Protein AF-A0A6L4ABU9-F1 (afdb_monomer_lite)

Structure (mmCIF, N/CA/C/O backbone):
data_AF-A0A6L4ABU9-F1
#
_entry.id   AF-A0A6L4ABU9-F1
#
loop_
_atom_site.group_PDB
_atom_site.id
_atom_site.type_symbol
_atom_site.label_atom_id
_atom_site.label_alt_id
_atom_site.label_comp_id
_atom_site.label_asym_id
_atom_site.label_entity_id
_atom_site.label_seq_id
_atom_site.pdbx_PDB_ins_code
_atom_site.Cartn_x
_atom_site.Cartn_y
_atom_site.Cartn_z
_atom_site.occupancy
_atom_site.B_iso_or_equiv
_atom_site.auth_seq_id
_atom_site.auth_comp_id
_atom_site.auth_asym_id
_atom_site.auth_atom_id
_atom_site.pdbx_PDB_model_num
ATOM 1 N N . MET A 1 1 ? -26.146 -20.139 -0.417 1.00 46.69 1 MET A N 1
ATOM 2 C CA . MET A 1 1 ? -26.138 -19.710 0.998 1.00 46.69 1 MET A CA 1
ATOM 3 C C . MET A 1 1 ? -25.869 -18.218 1.023 1.00 46.69 1 MET A C 1
ATOM 5 O O . MET A 1 1 ? -24.865 -17.807 0.459 1.00 46.69 1 MET A O 1
ATOM 9 N N . ALA A 1 2 ? -26.780 -17.418 1.576 1.00 58.00 2 ALA A N 1
ATOM 10 C CA . ALA A 1 2 ? -26.594 -15.977 1.722 1.00 58.00 2 ALA A CA 1
ATOM 11 C C . ALA A 1 2 ? -26.065 -15.695 3.133 1.00 58.00 2 ALA A C 1
ATOM 13 O O . ALA A 1 2 ? -26.691 -16.099 4.112 1.00 58.00 2 ALA A O 1
ATOM 14 N N . PHE A 1 3 ? -24.907 -15.046 3.235 1.00 55.19 3 PHE A N 1
ATOM 15 C CA . PHE A 1 3 ? -24.389 -14.564 4.512 1.00 55.19 3 PHE A CA 1
ATOM 16 C C . PHE A 1 3 ? -25.043 -13.218 4.813 1.00 55.19 3 PHE A C 1
ATOM 18 O O . PHE A 1 3 ? -24.890 -12.271 4.045 1.00 55.19 3 PHE A O 1
ATOM 25 N N . ASN A 1 4 ? -25.789 -13.138 5.914 1.00 69.81 4 ASN A N 1
ATOM 26 C CA . ASN A 1 4 ? -26.347 -11.876 6.381 1.00 69.81 4 ASN A CA 1
ATOM 27 C C . ASN A 1 4 ? -25.246 -11.134 7.154 1.00 69.81 4 ASN A C 1
ATOM 29 O O . ASN A 1 4 ? -25.026 -11.397 8.336 1.00 69.81 4 ASN A O 1
ATOM 33 N N . ILE A 1 5 ? -24.482 -10.289 6.460 1.00 65.00 5 ILE A N 1
ATOM 34 C CA . ILE A 1 5 ? -23.400 -9.510 7.071 1.00 65.00 5 ILE A CA 1
ATOM 35 C C . ILE A 1 5 ? -24.029 -8.316 7.798 1.00 65.00 5 ILE A C 1
ATOM 37 O O . ILE A 1 5 ? -24.481 -7.367 7.164 1.00 65.00 5 ILE A O 1
ATOM 41 N N . GLN A 1 6 ? -24.059 -8.365 9.131 1.00 71.38 6 GLN A N 1
ATOM 42 C CA . GLN A 1 6 ? -24.429 -7.227 9.972 1.00 71.38 6 GLN A CA 1
ATOM 43 C C . GLN A 1 6 ? -23.163 -6.450 10.333 1.00 71.38 6 GLN A C 1
ATOM 45 O O . GLN A 1 6 ? -22.445 -6.817 11.259 1.00 71.38 6 GLN A O 1
ATOM 50 N N . ALA A 1 7 ? -22.869 -5.398 9.572 1.00 70.12 7 ALA A N 1
ATOM 51 C CA . ALA A 1 7 ? -21.752 -4.501 9.841 1.00 70.12 7 ALA A CA 1
ATOM 52 C C . ALA A 1 7 ? -22.232 -3.048 9.844 1.00 70.12 7 ALA A C 1
ATOM 54 O O . ALA A 1 7 ? -23.026 -2.647 8.991 1.00 70.12 7 ALA A O 1
ATOM 55 N N . TYR A 1 8 ? -21.729 -2.260 10.791 1.00 73.25 8 TYR A N 1
ATOM 56 C CA . TYR A 1 8 ? -21.891 -0.812 10.773 1.00 73.25 8 TYR A CA 1
ATOM 57 C C . TYR A 1 8 ? -20.881 -0.226 9.788 1.00 73.25 8 TYR A C 1
ATOM 59 O O . TYR A 1 8 ? -19.675 -0.406 9.947 1.00 73.25 8 TYR A O 1
ATOM 67 N N . ILE A 1 9 ? -21.377 0.450 8.754 1.00 82.50 9 ILE A N 1
ATOM 68 C CA . ILE A 1 9 ? -20.531 1.209 7.835 1.00 82.50 9 ILE A CA 1
ATOM 69 C C . ILE A 1 9 ? -20.328 2.588 8.452 1.00 82.50 9 ILE A C 1
ATOM 71 O O . ILE A 1 9 ? -21.294 3.327 8.641 1.00 82.50 9 ILE A O 1
ATOM 75 N N . ILE A 1 10 ? -19.078 2.919 8.756 1.00 87.50 10 ILE A N 1
ATOM 76 C CA . ILE A 1 10 ? -18.688 4.231 9.269 1.00 87.50 10 ILE A CA 1
ATOM 77 C C . ILE A 1 10 ? -18.031 5.058 8.164 1.00 87.50 10 ILE A C 1
ATOM 79 O O . ILE A 1 10 ? -17.335 4.526 7.297 1.00 87.50 10 ILE A O 1
ATOM 83 N N . ASP A 1 11 ? -18.243 6.370 8.204 1.00 90.44 11 ASP A N 1
ATOM 84 C CA . ASP A 1 11 ? -17.482 7.311 7.391 1.00 90.44 11 ASP A CA 1
ATOM 85 C C . ASP A 1 11 ? -16.265 7.783 8.186 1.00 90.44 11 ASP A C 1
ATOM 87 O O . ASP A 1 11 ? -16.386 8.603 9.095 1.00 90.44 11 ASP A O 1
ATOM 91 N N . ILE A 1 12 ? -15.085 7.289 7.812 1.00 92.19 12 ILE A N 1
ATOM 92 C CA . ILE A 1 12 ? -13.818 7.581 8.498 1.00 92.19 12 ILE A CA 1
ATOM 93 C C . ILE A 1 12 ? -13.449 9.073 8.516 1.00 92.19 12 ILE A C 1
ATOM 95 O O . ILE A 1 12 ? -12.591 9.479 9.289 1.00 92.19 12 ILE A O 1
ATOM 99 N N . ARG A 1 13 ? -14.086 9.905 7.681 1.00 92.06 13 ARG A N 1
ATOM 100 C CA . ARG A 1 13 ? -13.864 11.363 7.656 1.00 92.06 13 ARG A CA 1
ATOM 101 C C . ARG A 1 13 ? -14.524 12.085 8.828 1.00 92.06 13 ARG A C 1
ATOM 103 O O . ARG A 1 13 ? -14.170 13.218 9.133 1.00 92.06 13 ARG A O 1
ATOM 110 N N . HIS A 1 14 ? -15.510 11.440 9.441 1.00 92.12 14 HIS A N 1
ATOM 111 C CA . HIS A 1 14 ? -16.315 11.991 10.526 1.00 92.12 14 HIS A CA 1
ATOM 112 C C . HIS A 1 14 ? -16.226 11.144 11.800 1.00 92.12 14 HIS A C 1
ATOM 114 O O . HIS A 1 14 ? -16.822 11.501 12.814 1.00 92.12 14 HIS A O 1
ATOM 120 N N . ASP A 1 15 ? -15.504 10.028 11.744 1.00 92.38 15 ASP A N 1
ATOM 121 C CA . ASP A 1 15 ? -15.271 9.153 12.880 1.00 92.38 15 ASP A CA 1
ATOM 122 C C . ASP A 1 15 ? -14.038 9.592 13.683 1.00 92.38 15 ASP A C 1
ATOM 124 O O . ASP A 1 15 ? -13.084 10.158 13.141 1.00 92.38 15 ASP A O 1
ATOM 128 N N . VAL A 1 16 ? -14.061 9.321 14.988 1.00 91.38 16 VAL A N 1
ATOM 129 C CA . VAL A 1 16 ? -12.939 9.570 15.892 1.00 91.38 16 VAL A CA 1
ATOM 130 C C . VAL A 1 16 ? -12.609 8.265 16.620 1.00 91.38 16 VAL A C 1
ATOM 132 O O . VAL A 1 16 ? -13.391 7.849 17.478 1.00 91.38 16 VAL A O 1
ATOM 135 N N . PRO A 1 17 ? -11.448 7.646 16.335 1.00 91.88 17 PRO A N 1
ATOM 136 C CA . PRO A 1 17 ? -11.043 6.396 16.966 1.00 91.88 17 PRO A CA 1
ATOM 137 C C . PRO 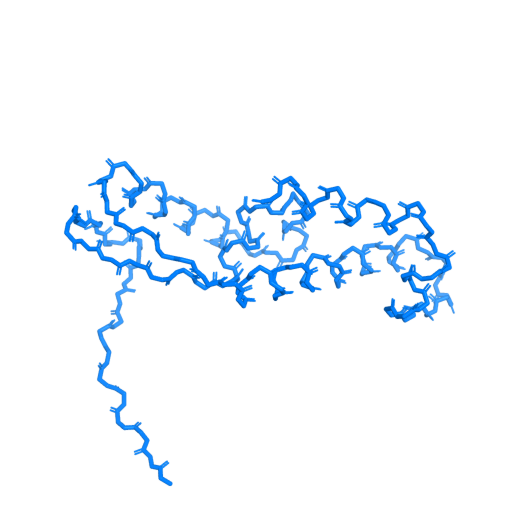A 1 17 ? -10.948 6.513 18.488 1.00 91.88 17 PRO A C 1
ATOM 139 O O . PRO A 1 17 ? -10.345 7.449 19.020 1.00 91.88 17 PRO A O 1
ATOM 142 N N . ASN A 1 18 ? -11.482 5.522 19.193 1.00 91.25 18 ASN A N 1
ATOM 143 C CA . ASN A 1 18 ? -11.360 5.382 20.637 1.00 91.25 18 ASN A CA 1
ATOM 144 C C . ASN A 1 18 ? -10.143 4.517 21.006 1.00 91.25 18 ASN A C 1
ATOM 146 O O . ASN A 1 18 ? -9.803 3.571 20.304 1.00 91.25 18 ASN A O 1
ATOM 150 N N . ILE A 1 19 ? -9.517 4.775 22.159 1.00 94.38 19 ILE A N 1
ATOM 151 C CA . ILE A 1 19 ? -8.380 3.988 22.672 1.00 94.38 19 ILE A CA 1
ATOM 152 C C . ILE A 1 19 ? -8.684 2.487 22.842 1.00 94.38 19 ILE A C 1
ATOM 154 O O . ILE A 1 19 ? -7.780 1.655 22.792 1.00 94.38 19 ILE A O 1
ATOM 158 N N . HIS A 1 20 ? -9.951 2.125 23.044 1.00 92.94 20 HIS A N 1
ATOM 159 C CA . HIS A 1 20 ? -10.384 0.736 23.194 1.00 92.94 20 HIS A CA 1
ATOM 160 C C . HIS A 1 20 ? -10.711 0.045 21.865 1.00 92.94 20 HIS A C 1
ATOM 162 O O . HIS A 1 20 ? -10.933 -1.171 21.857 1.00 92.94 20 HIS A O 1
ATOM 168 N N . ASP A 1 21 ? -10.708 0.783 20.754 1.00 90.31 21 ASP A N 1
ATOM 169 C CA . ASP A 1 21 ? -10.995 0.225 19.442 1.00 90.31 21 ASP A CA 1
ATOM 170 C C . ASP A 1 21 ? -9.852 -0.660 18.939 1.00 90.31 21 ASP A C 1
ATOM 172 O O . ASP A 1 21 ? -8.666 -0.504 19.266 1.00 90.31 21 ASP A O 1
ATOM 176 N N . GLN A 1 22 ? -10.231 -1.622 18.104 1.00 90.38 22 GLN A N 1
ATOM 177 C CA . GLN A 1 22 ? -9.316 -2.546 17.457 1.00 90.38 22 GLN A CA 1
ATOM 178 C C . GLN A 1 22 ? -9.609 -2.568 15.966 1.00 90.38 22 GLN A C 1
ATOM 180 O O . GLN A 1 22 ? -10.712 -2.917 15.550 1.00 90.38 22 GLN A O 1
ATOM 185 N N . PHE A 1 23 ? -8.601 -2.248 15.163 1.00 90.00 23 PHE A N 1
ATOM 186 C CA . PHE A 1 23 ? -8.742 -2.176 13.717 1.00 90.00 23 PHE A CA 1
ATOM 187 C C . PHE A 1 23 ? -7.888 -3.244 13.051 1.00 90.00 23 PHE A C 1
ATOM 189 O O . PHE A 1 23 ? -6.720 -3.434 13.393 1.00 90.00 23 PHE A O 1
ATOM 196 N N . LEU A 1 24 ? -8.463 -3.907 12.055 1.00 88.38 24 LEU A N 1
ATOM 197 C CA . LEU A 1 24 ? -7.710 -4.641 11.052 1.00 88.38 24 LEU A CA 1
ATOM 198 C C . LEU A 1 24 ? -7.735 -3.812 9.773 1.00 88.38 24 LEU A C 1
ATOM 200 O O . LEU A 1 24 ? -8.801 -3.510 9.243 1.00 88.38 24 LEU A O 1
ATOM 204 N N . VAL A 1 25 ? -6.557 -3.421 9.307 1.00 88.38 25 VAL A N 1
ATOM 205 C CA . VAL A 1 25 ? -6.419 -2.527 8.159 1.00 88.38 25 VAL A CA 1
ATOM 206 C C . VAL A 1 25 ? -6.214 -3.356 6.898 1.00 88.38 25 VAL A C 1
ATOM 208 O O . VAL A 1 25 ? -5.351 -4.236 6.862 1.00 88.38 25 VAL A O 1
ATOM 211 N N . ASP A 1 26 ? -7.007 -3.057 5.873 1.00 88.94 26 ASP A N 1
ATOM 212 C CA . ASP A 1 26 ? -6.913 -3.678 4.554 1.00 88.94 26 ASP A CA 1
ATOM 213 C C . ASP A 1 26 ? -5.530 -3.437 3.923 1.00 88.94 26 ASP A C 1
ATOM 215 O O . ASP A 1 26 ? -4.941 -2.358 4.047 1.00 88.94 26 ASP A O 1
ATOM 219 N N . THR A 1 27 ? -5.014 -4.432 3.202 1.00 89.62 27 THR A N 1
ATOM 220 C CA . THR A 1 27 ? -3.739 -4.351 2.481 1.00 89.62 27 THR A CA 1
ATOM 221 C C . THR A 1 27 ? -3.687 -3.170 1.509 1.00 89.62 27 THR A C 1
ATOM 223 O O . THR A 1 27 ? -2.620 -2.596 1.278 1.00 89.62 27 THR A O 1
ATOM 226 N N . ASN A 1 28 ? -4.829 -2.753 0.959 1.00 90.44 28 ASN A N 1
ATOM 227 C CA . ASN A 1 28 ? -4.918 -1.587 0.094 1.00 90.44 28 ASN A CA 1
ATOM 228 C C . ASN A 1 28 ? -4.462 -0.304 0.768 1.00 90.44 28 ASN A C 1
ATOM 230 O O . ASN A 1 28 ? -3.729 0.478 0.163 1.00 90.44 28 ASN A O 1
ATOM 234 N N . VAL A 1 29 ? -4.837 -0.140 2.028 1.00 90.88 29 VAL A N 1
ATOM 235 C CA . VAL A 1 29 ? -4.478 1.025 2.824 1.00 90.88 29 VAL A CA 1
ATOM 236 C C . VAL A 1 29 ? -2.988 1.007 3.156 1.00 90.88 29 VAL A C 1
ATOM 238 O O . VAL A 1 29 ? -2.318 2.027 3.005 1.00 90.88 29 VAL A O 1
ATOM 241 N N . TRP A 1 30 ? -2.439 -0.159 3.517 1.00 89.94 30 TRP A N 1
ATOM 242 C CA . TRP A 1 30 ? -0.997 -0.303 3.740 1.00 89.94 30 TRP A CA 1
ATOM 243 C C . TRP A 1 30 ? -0.179 0.021 2.499 1.00 89.94 30 TRP A C 1
ATOM 245 O O . TRP A 1 30 ? 0.825 0.718 2.589 1.00 89.94 30 TRP A O 1
ATOM 255 N N . TYR A 1 31 ? -0.642 -0.416 1.332 1.00 91.12 31 TYR A N 1
ATOM 256 C CA . TYR A 1 31 ? -0.015 -0.079 0.062 1.00 91.12 31 TYR A CA 1
ATOM 257 C C . TYR A 1 31 ? -0.003 1.431 -0.194 1.00 91.12 31 TYR A C 1
ATOM 259 O O . TYR A 1 31 ? 1.028 1.968 -0.576 1.00 91.12 31 TYR A O 1
ATOM 267 N N . TRP A 1 32 ? -1.105 2.142 0.053 1.00 91.81 32 TRP A N 1
ATOM 268 C CA . TRP A 1 32 ? -1.152 3.592 -0.167 1.00 91.81 32 TRP A CA 1
ATOM 269 C C . TRP A 1 32 ? -0.221 4.388 0.749 1.00 91.81 32 TRP A C 1
ATOM 271 O O . TRP A 1 32 ? 0.247 5.454 0.354 1.00 91.81 32 TRP A O 1
ATOM 281 N N . LEU A 1 33 ? 0.037 3.883 1.955 1.00 87.62 33 LEU A N 1
ATOM 282 C CA . LEU A 1 33 ? 0.818 4.584 2.974 1.00 87.62 33 LEU A CA 1
ATOM 283 C C . LEU A 1 33 ? 2.293 4.201 2.990 1.00 87.62 33 LEU A C 1
ATOM 285 O O . LEU A 1 33 ? 3.132 5.045 3.290 1.00 87.62 33 LEU A O 1
ATOM 289 N N . GLY A 1 34 ? 2.590 2.932 2.723 1.00 85.50 34 GLY A N 1
ATOM 290 C CA . GLY A 1 34 ? 3.928 2.369 2.854 1.00 85.50 34 GLY A CA 1
ATOM 291 C C . GLY A 1 34 ? 4.756 2.419 1.574 1.00 85.50 34 GLY A C 1
ATOM 292 O O . GLY A 1 34 ? 5.974 2.514 1.644 1.00 85.50 34 GLY A O 1
ATOM 293 N N . TYR A 1 35 ? 4.114 2.401 0.404 1.00 90.62 35 TYR A N 1
ATOM 294 C CA . TYR A 1 35 ? 4.820 2.333 -0.873 1.00 90.62 35 TYR A CA 1
ATOM 295 C C . TYR A 1 35 ? 4.935 3.706 -1.541 1.00 90.62 35 TYR A C 1
ATOM 297 O O . TYR A 1 35 ? 3.933 4.359 -1.847 1.00 90.62 35 TYR A O 1
ATOM 305 N N . ALA A 1 36 ? 6.168 4.131 -1.830 1.00 87.69 36 ALA A N 1
ATOM 306 C CA . ALA A 1 36 ? 6.458 5.474 -2.335 1.00 87.69 36 ALA A CA 1
ATOM 307 C C . ALA A 1 36 ? 5.749 5.786 -3.666 1.00 87.69 36 ALA A C 1
ATOM 309 O O . ALA A 1 36 ? 5.208 6.882 -3.855 1.00 87.69 36 ALA A O 1
ATOM 310 N N . ASN A 1 37 ? 5.682 4.804 -4.569 1.00 88.94 37 ASN A N 1
ATOM 311 C CA . ASN A 1 37 ? 5.071 4.974 -5.888 1.00 88.94 37 ASN A CA 1
ATOM 312 C C . ASN A 1 37 ? 3.563 4.669 -5.904 1.00 88.94 37 ASN A C 1
ATOM 314 O O . ASN A 1 37 ? 2.940 4.711 -6.967 1.00 88.94 37 ASN A O 1
ATOM 318 N N . ALA A 1 38 ? 2.921 4.445 -4.749 1.00 88.56 38 ALA A N 1
ATOM 319 C CA . ALA A 1 38 ? 1.476 4.211 -4.691 1.00 88.56 38 ALA A CA 1
ATOM 320 C C . ALA A 1 38 ? 0.670 5.360 -5.322 1.00 88.56 38 ALA A C 1
ATOM 322 O O . ALA A 1 38 ? -0.395 5.136 -5.897 1.00 88.56 38 ALA A O 1
ATOM 323 N N . ARG A 1 39 ? 1.214 6.586 -5.295 1.00 86.81 39 ARG A N 1
ATOM 324 C CA . ARG A 1 39 ? 0.634 7.792 -5.911 1.00 86.81 39 ARG A CA 1
ATOM 325 C C . ARG A 1 39 ? 0.394 7.678 -7.417 1.00 86.81 39 ARG A C 1
ATOM 327 O O . ARG A 1 39 ? -0.430 8.413 -7.945 1.00 86.81 39 ARG A O 1
ATOM 334 N N . VAL A 1 40 ? 1.091 6.771 -8.105 1.00 84.12 40 VAL A N 1
ATOM 335 C CA . VAL A 1 40 ? 0.919 6.538 -9.549 1.00 84.12 40 VAL A CA 1
ATOM 336 C C . VAL A 1 40 ? -0.479 5.996 -9.868 1.00 84.12 40 VAL A C 1
ATOM 338 O O . VAL A 1 40 ? -1.002 6.238 -10.954 1.00 84.12 40 VAL A O 1
ATOM 341 N N . THR A 1 41 ? -1.084 5.264 -8.929 1.00 82.38 41 THR A N 1
ATOM 342 C CA . THR A 1 41 ? -2.375 4.578 -9.114 1.00 82.38 41 THR A CA 1
ATOM 343 C C . THR A 1 41 ? -3.434 5.000 -8.096 1.00 82.38 41 THR A C 1
ATOM 345 O O . THR A 1 41 ? -4.629 4.831 -8.346 1.00 82.38 41 THR A O 1
ATOM 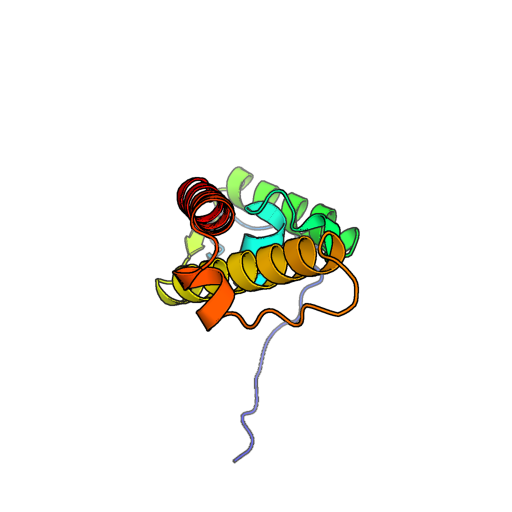348 N N . ALA A 1 42 ? -3.024 5.560 -6.957 1.00 88.75 42 ALA A N 1
ATOM 349 C CA . ALA A 1 42 ? -3.924 5.969 -5.892 1.00 88.75 42 ALA A CA 1
ATOM 350 C C . ALA A 1 42 ? -4.700 7.250 -6.230 1.00 88.75 42 ALA A C 1
ATOM 352 O O . ALA A 1 42 ? -4.195 8.188 -6.847 1.00 88.75 42 ALA A O 1
ATOM 353 N N . ARG A 1 43 ? -5.944 7.312 -5.758 1.00 92.25 43 ARG A N 1
ATOM 354 C CA . ARG A 1 43 ? -6.775 8.520 -5.779 1.00 92.25 43 ARG A CA 1
ATOM 355 C C . ARG A 1 43 ? -6.410 9.429 -4.598 1.00 92.25 43 ARG A C 1
ATOM 357 O O . ARG A 1 43 ? -6.021 8.912 -3.554 1.00 92.25 43 ARG A O 1
ATOM 364 N N . PRO A 1 44 ? -6.623 10.755 -4.686 1.00 92.19 44 PRO A N 1
ATOM 365 C CA . PRO A 1 44 ? -6.264 11.681 -3.608 1.00 92.19 44 PRO A CA 1
ATOM 366 C C . PRO A 1 44 ? -6.788 11.275 -2.222 1.00 92.19 44 PRO A C 1
ATOM 368 O O . PRO A 1 44 ? -6.000 11.167 -1.289 1.00 92.19 44 PRO A O 1
ATOM 371 N N . TYR A 1 45 ? -8.075 10.923 -2.106 1.00 92.56 45 TYR A N 1
ATOM 372 C CA . TYR A 1 45 ? -8.679 10.532 -0.822 1.00 92.56 45 TYR A CA 1
ATOM 373 C C . TYR A 1 45 ? -8.046 9.274 -0.197 1.00 92.56 45 TYR A C 1
ATOM 375 O O . TYR A 1 45 ? -8.086 9.087 1.015 1.00 92.56 45 TYR A O 1
ATOM 383 N N . GLN A 1 46 ? -7.465 8.392 -1.017 1.00 92.88 46 GLN A N 1
ATOM 384 C CA . GLN A 1 46 ? -6.801 7.173 -0.548 1.00 92.88 46 GLN A CA 1
ATOM 385 C C . GLN A 1 46 ? -5.492 7.495 0.173 1.00 92.88 46 GLN A C 1
ATOM 387 O O . GLN A 1 46 ? -5.100 6.785 1.094 1.00 92.88 46 GLN A O 1
ATOM 392 N N . LEU A 1 47 ? -4.843 8.585 -0.237 1.00 90.62 47 LEU A N 1
ATOM 393 C CA . LEU A 1 47 ? -3.597 9.066 0.341 1.00 90.62 47 LEU A CA 1
ATOM 394 C C . LEU A 1 47 ? -3.827 10.027 1.508 1.00 90.62 47 LEU A C 1
ATOM 396 O O . LEU A 1 47 ? -2.939 10.130 2.341 1.00 90.62 47 LEU A O 1
ATOM 400 N N . THR A 1 48 ? -4.961 10.740 1.551 1.00 92.88 48 THR A N 1
ATOM 401 C CA . THR A 1 48 ? -5.246 11.761 2.577 1.00 92.88 48 THR A CA 1
ATOM 402 C C . THR A 1 48 ? -6.160 11.264 3.691 1.00 92.88 48 THR A C 1
ATOM 404 O O . THR A 1 48 ? -5.821 11.397 4.864 1.00 92.88 48 THR A O 1
ATOM 407 N N . GLU A 1 49 ? -7.314 10.681 3.368 1.00 94.00 49 GLU A N 1
ATOM 408 C CA . GLU A 1 49 ? -8.320 10.339 4.383 1.00 94.00 49 GLU A CA 1
ATOM 409 C C . GLU A 1 49 ? -7.859 9.142 5.217 1.00 94.00 49 GLU A C 1
ATOM 411 O O . GLU A 1 49 ? -7.833 9.196 6.444 1.00 94.00 49 GLU A O 1
ATOM 416 N N . TYR A 1 50 ? -7.390 8.083 4.551 1.00 93.38 50 TYR A N 1
ATOM 417 C CA . TYR A 1 50 ? -6.881 6.894 5.233 1.00 93.38 50 TYR A CA 1
ATOM 418 C C . TYR A 1 50 ? -5.596 7.169 6.017 1.00 93.38 50 TYR A C 1
ATOM 420 O O . TYR A 1 50 ? -5.426 6.621 7.107 1.00 93.38 50 TYR A O 1
ATOM 428 N N . SER A 1 51 ? -4.704 8.032 5.509 1.00 91.75 51 SER A N 1
ATOM 429 C CA . SER A 1 51 ? -3.510 8.429 6.266 1.00 91.75 51 SER A CA 1
ATOM 430 C C . SER A 1 51 ? -3.893 9.169 7.536 1.00 91.75 51 SER A C 1
ATOM 432 O O . SER A 1 51 ? -3.371 8.867 8.606 1.00 91.75 51 SER A O 1
ATOM 434 N N . SER A 1 52 ? -4.818 10.123 7.422 1.00 93.69 52 SER A N 1
ATOM 435 C CA . SER A 1 52 ? -5.234 10.969 8.538 1.00 93.69 52 SER A CA 1
ATOM 436 C C . SER A 1 52 ? -5.925 10.137 9.610 1.00 93.69 52 SER A C 1
ATOM 438 O O . SER A 1 52 ? -5.600 10.258 10.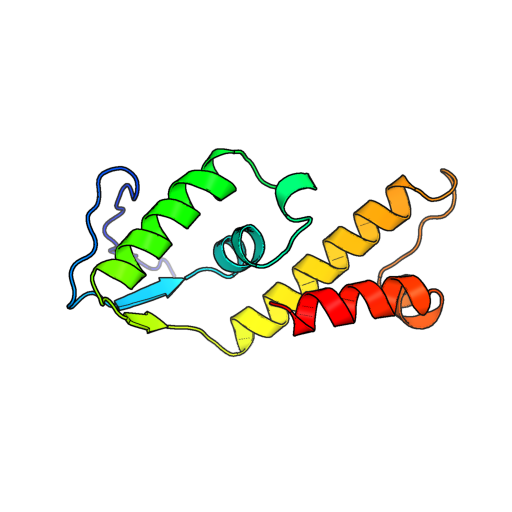790 1.00 93.69 52 SER A O 1
ATOM 440 N N . TYR A 1 53 ? -6.793 9.216 9.197 1.00 94.81 53 TYR A N 1
ATOM 441 C CA . TYR A 1 53 ? -7.500 8.334 10.112 1.00 94.81 53 TYR A CA 1
ATOM 442 C C . TYR A 1 53 ? -6.564 7.337 10.818 1.00 94.81 53 TYR A C 1
ATOM 444 O O . TYR A 1 53 ? -6.655 7.160 12.030 1.00 94.81 53 TYR A O 1
ATOM 452 N N . LEU A 1 54 ? -5.585 6.745 10.120 1.00 92.81 54 LEU A N 1
ATOM 453 C CA . LEU A 1 54 ? -4.593 5.879 10.777 1.00 92.81 54 LEU A CA 1
ATOM 454 C C . LEU A 1 54 ? -3.658 6.642 11.722 1.00 92.81 54 LEU A C 1
ATOM 456 O O . LEU A 1 54 ? -3.260 6.099 12.757 1.00 92.81 54 LEU A O 1
ATOM 460 N N . ILE A 1 55 ? -3.315 7.893 11.401 1.00 92.00 55 ILE A N 1
ATOM 461 C CA . ILE A 1 55 ? -2.585 8.770 12.323 1.00 92.00 55 ILE A CA 1
ATOM 462 C C . ILE A 1 55 ? -3.429 9.022 13.575 1.00 92.00 55 ILE A C 1
ATOM 464 O O . ILE A 1 55 ? -2.900 8.881 14.678 1.00 92.00 55 ILE A O 1
ATOM 468 N N . ALA A 1 56 ? -4.724 9.314 13.422 1.00 93.88 56 ALA A N 1
ATOM 469 C CA . ALA A 1 56 ? -5.643 9.503 14.543 1.00 93.88 56 ALA A CA 1
ATOM 470 C C . ALA A 1 56 ? -5.757 8.238 15.409 1.00 93.88 56 ALA A C 1
ATOM 472 O O . ALA A 1 56 ? -5.641 8.333 16.628 1.00 93.88 56 ALA A O 1
ATOM 473 N N . ILE A 1 57 ? -5.865 7.051 14.800 1.00 93.50 57 ILE A N 1
ATOM 474 C CA . ILE A 1 57 ? -5.844 5.763 15.515 1.00 93.50 57 ILE A CA 1
ATOM 475 C C . ILE A 1 57 ? -4.570 5.634 16.359 1.00 93.50 57 ILE A C 1
ATOM 477 O O . ILE A 1 57 ? -4.630 5.333 17.553 1.00 93.50 57 ILE A O 1
ATOM 481 N N . ARG A 1 58 ? -3.407 5.889 15.747 1.00 89.69 58 ARG A N 1
ATOM 482 C CA . ARG A 1 58 ? -2.111 5.773 16.422 1.00 89.69 58 ARG A CA 1
ATOM 483 C C . ARG A 1 58 ? -1.962 6.786 17.559 1.00 89.69 58 ARG A C 1
ATOM 485 O O . ARG A 1 58 ? -1.426 6.433 18.604 1.00 89.69 58 ARG A O 1
ATOM 492 N N . GLN A 1 59 ? -2.408 8.025 17.360 1.00 91.69 59 GLN A N 1
ATOM 493 C CA . GLN A 1 59 ? -2.365 9.086 18.373 1.00 91.69 59 GLN A CA 1
ATOM 494 C C . GLN A 1 59 ? -3.354 8.835 19.517 1.00 91.69 59 GLN A C 1
ATOM 496 O O . GLN A 1 59 ? -3.020 9.088 20.671 1.00 91.69 59 GLN A O 1
ATOM 501 N N . GLY A 1 60 ? -4.536 8.297 19.210 1.00 90.44 60 GLY A N 1
ATOM 502 C CA . GLY A 1 60 ? -5.556 7.911 20.186 1.00 90.44 60 GLY A CA 1
ATOM 503 C C . GLY A 1 60 ? -5.217 6.643 20.975 1.00 90.44 60 GLY A C 1
ATOM 504 O O . GLY A 1 60 ? -5.931 6.299 21.911 1.00 90.44 60 GLY A O 1
ATOM 505 N N . GLY A 1 61 ? -4.131 5.947 20.622 1.00 90.00 61 GLY A N 1
ATOM 506 C CA . GLY A 1 61 ? -3.666 4.748 21.319 1.00 90.00 61 GLY A CA 1
ATOM 507 C C . GLY A 1 61 ? -4.464 3.480 21.010 1.00 90.00 61 GLY A C 1
ATOM 508 O O . GLY A 1 61 ? -4.268 2.474 21.693 1.00 90.00 61 GLY A O 1
ATOM 509 N N . ALA A 1 62 ? -5.334 3.500 19.996 1.00 92.38 62 ALA A N 1
ATOM 510 C CA . ALA A 1 62 ? -6.096 2.319 19.601 1.00 92.38 62 ALA A CA 1
ATOM 511 C C . ALA A 1 62 ? -5.196 1.271 18.926 1.00 92.38 62 ALA A C 1
ATOM 513 O O . ALA A 1 62 ? -4.102 1.565 18.425 1.00 92.38 62 ALA A O 1
ATOM 514 N N . LYS A 1 63 ? -5.647 0.012 18.903 1.00 91.00 63 LYS A N 1
ATOM 515 C CA . LYS A 1 63 ? -4.804 -1.105 18.458 1.00 91.00 63 LYS A CA 1
ATOM 516 C C . LYS A 1 63 ? -4.978 -1.391 16.967 1.00 91.00 63 LYS A C 1
ATOM 518 O O . LYS A 1 63 ? -6.073 -1.709 16.510 1.00 91.00 63 LYS A O 1
ATOM 523 N N . LEU A 1 64 ? -3.868 -1.363 16.227 1.00 90.19 64 LEU A N 1
ATOM 524 C CA . LEU A 1 64 ? -3.798 -1.811 14.835 1.00 90.19 64 LEU A CA 1
ATOM 525 C C . LEU A 1 64 ? -3.302 -3.256 14.762 1.00 90.19 64 LEU A C 1
ATOM 527 O O . LEU A 1 64 ? -2.203 -3.578 15.220 1.00 90.19 64 LEU A O 1
ATOM 531 N N . HIS A 1 65 ? -4.103 -4.117 14.147 1.00 88.00 65 HIS A N 1
ATOM 532 C CA . HIS A 1 65 ? -3.757 -5.501 13.856 1.00 88.00 65 HIS A CA 1
ATOM 533 C C . HIS A 1 65 ? -3.307 -5.653 12.406 1.00 88.00 65 HIS A C 1
ATOM 535 O O . HIS A 1 65 ? -3.733 -4.920 11.512 1.00 88.00 65 HIS A O 1
ATOM 541 N N . LYS A 1 66 ? -2.446 -6.643 12.175 1.00 82.62 66 LYS A N 1
ATOM 542 C CA . LYS A 1 66 ? -1.931 -7.006 10.853 1.00 82.62 66 LYS A CA 1
ATOM 543 C C . LYS A 1 66 ? -1.833 -8.520 10.725 1.00 82.62 66 LYS A C 1
ATOM 545 O O . LYS A 1 66 ? -1.617 -9.210 11.720 1.00 82.62 66 LYS A O 1
ATOM 550 N N . SER A 1 67 ? -1.967 -9.022 9.502 1.00 82.31 67 SER A N 1
ATOM 551 C CA . SER A 1 67 ? -1.820 -10.443 9.184 1.00 82.31 67 SER A CA 1
ATOM 552 C C . SER A 1 67 ? -0.573 -10.680 8.334 1.00 82.31 67 SER A C 1
ATOM 554 O O . SER A 1 67 ? -0.192 -9.832 7.529 1.00 82.31 67 SER A O 1
ATOM 556 N N . ALA A 1 68 ? 0.040 -11.859 8.464 1.00 78.62 68 ALA A N 1
ATOM 557 C CA . ALA A 1 68 ? 1.109 -12.300 7.564 1.00 78.62 68 ALA A CA 1
ATOM 558 C C . ALA A 1 68 ? 0.657 -12.297 6.090 1.00 78.62 68 ALA A C 1
ATOM 560 O O . ALA A 1 68 ? 1.440 -11.980 5.196 1.00 78.62 68 ALA A O 1
ATOM 561 N N . LEU A 1 69 ? -0.629 -12.578 5.843 1.00 80.81 69 LEU A N 1
ATOM 562 C CA . LEU A 1 69 ? -1.225 -12.526 4.507 1.00 80.81 69 LEU A CA 1
ATOM 563 C C . LEU A 1 69 ? -1.168 -11.114 3.915 1.00 80.81 69 LEU A C 1
ATOM 565 O O . LEU A 1 69 ? -0.818 -10.968 2.743 1.00 80.81 69 LEU A O 1
ATOM 569 N N . SER A 1 70 ? -1.395 -10.085 4.738 1.00 81.12 70 SER A N 1
ATOM 570 C CA . SER A 1 70 ? -1.328 -8.684 4.314 1.00 81.12 70 SER A CA 1
ATOM 571 C C . SER A 1 70 ? 0.054 -8.322 3.766 1.00 81.12 70 SER A C 1
ATOM 573 O O . SER A 1 70 ? 0.144 -7.603 2.780 1.00 81.12 70 SER A O 1
ATOM 575 N N . PHE A 1 71 ? 1.136 -8.871 4.330 1.00 81.25 71 PHE A N 1
ATOM 576 C CA . PHE A 1 71 ? 2.492 -8.639 3.814 1.00 81.25 71 PHE A CA 1
ATOM 577 C C . PHE A 1 71 ? 2.732 -9.304 2.456 1.00 81.25 71 PHE A C 1
ATOM 579 O O . PHE A 1 71 ? 3.314 -8.691 1.563 1.00 81.25 71 PHE A O 1
ATOM 586 N N . SER A 1 72 ? 2.271 -10.546 2.274 1.00 85.88 72 SER A N 1
ATOM 587 C CA . SER A 1 72 ? 2.428 -11.250 0.994 1.00 85.88 72 SER A CA 1
ATOM 588 C C . SER A 1 72 ? 1.649 -10.579 -0.141 1.00 85.88 72 SER A C 1
ATOM 590 O O . SER A 1 72 ? 2.156 -10.437 -1.255 1.00 85.88 72 SER A O 1
ATOM 592 N N . GLU A 1 73 ? 0.441 -10.104 0.158 1.00 87.31 73 GLU A N 1
ATOM 593 C CA . GLU A 1 73 ? -0.392 -9.372 -0.785 1.00 87.31 73 GLU A CA 1
ATOM 594 C C . GLU A 1 73 ? 0.204 -7.988 -1.085 1.00 87.31 73 GLU A C 1
ATOM 596 O O . GLU A 1 73 ? 0.293 -7.598 -2.249 1.00 87.31 73 GLU A O 1
ATOM 601 N N . LEU A 1 74 ? 0.705 -7.278 -0.068 1.00 89.00 74 LEU A N 1
ATOM 602 C CA . LEU A 1 74 ? 1.383 -5.992 -0.236 1.00 89.00 74 LEU A CA 1
ATOM 603 C C . LEU A 1 74 ? 2.597 -6.110 -1.162 1.00 89.00 74 LEU A C 1
ATOM 605 O O . LEU A 1 74 ? 2.707 -5.355 -2.128 1.00 89.00 74 LEU A O 1
ATOM 609 N N . ALA A 1 75 ? 3.455 -7.105 -0.929 1.00 88.75 75 ALA A N 1
ATOM 610 C CA . ALA A 1 75 ? 4.612 -7.380 -1.776 1.00 88.75 75 ALA A CA 1
ATOM 611 C C . ALA A 1 75 ? 4.213 -7.651 -3.234 1.00 88.75 75 ALA A C 1
ATOM 613 O O . ALA A 1 75 ? 4.846 -7.143 -4.162 1.00 88.75 75 ALA A O 1
ATOM 614 N N . HIS A 1 76 ? 3.137 -8.413 -3.449 1.00 90.50 76 HIS A N 1
ATOM 615 C CA . HIS A 1 76 ? 2.622 -8.679 -4.789 1.00 90.50 76 HIS A CA 1
ATOM 616 C C . HIS A 1 76 ? 2.098 -7.411 -5.485 1.00 90.50 76 HIS A C 1
ATOM 618 O O . HIS A 1 76 ? 2.334 -7.227 -6.684 1.00 90.50 76 HIS A O 1
ATOM 624 N N . ARG A 1 77 ? 1.421 -6.516 -4.753 1.00 91.19 77 ARG A N 1
ATOM 625 C CA . ARG A 1 77 ? 0.907 -5.248 -5.299 1.00 91.19 77 ARG A CA 1
ATOM 626 C C . ARG A 1 77 ? 2.018 -4.260 -5.644 1.00 91.19 77 ARG A C 1
ATOM 628 O O . ARG A 1 77 ? 1.956 -3.646 -6.711 1.00 91.19 77 ARG A O 1
ATOM 635 N N . ILE A 1 78 ? 3.041 -4.150 -4.794 1.00 91.81 78 ILE A N 1
ATOM 636 C CA . ILE A 1 78 ? 4.249 -3.359 -5.077 1.00 91.81 78 ILE A CA 1
ATOM 637 C C . ILE A 1 78 ? 4.908 -3.874 -6.361 1.00 91.81 78 ILE A C 1
ATOM 639 O O . ILE A 1 78 ? 5.104 -3.115 -7.304 1.00 91.81 78 ILE A O 1
ATOM 643 N N . GLU A 1 79 ? 5.165 -5.181 -6.452 1.00 91.88 79 GLU A N 1
ATOM 644 C CA . GLU A 1 79 ? 5.823 -5.770 -7.624 1.00 91.88 79 GLU A CA 1
ATOM 645 C C . GLU A 1 79 ? 5.026 -5.579 -8.921 1.00 91.88 79 GLU A C 1
ATOM 647 O O . GLU A 1 79 ? 5.602 -5.296 -9.970 1.00 91.88 79 GLU A O 1
ATOM 652 N N . SER A 1 80 ? 3.701 -5.712 -8.855 1.00 90.62 80 SER A N 1
ATOM 653 C CA . SER A 1 80 ? 2.831 -5.501 -10.016 1.00 90.62 80 SER A CA 1
ATOM 654 C C . SER A 1 80 ? 2.879 -4.052 -10.507 1.00 90.62 80 SER A C 1
ATOM 656 O O . SER A 1 80 ? 2.878 -3.813 -11.713 1.00 90.62 80 SER A O 1
ATOM 658 N N . THR A 1 81 ? 2.971 -3.092 -9.586 1.00 90.94 81 THR A N 1
ATOM 659 C CA . THR A 1 81 ? 3.046 -1.665 -9.926 1.00 90.94 81 THR A CA 1
ATOM 660 C C . THR A 1 81 ? 4.413 -1.295 -10.490 1.00 90.94 81 THR A C 1
ATOM 662 O O . THR A 1 81 ? 4.489 -0.596 -11.496 1.00 90.94 81 THR A O 1
ATOM 665 N N . GLU A 1 82 ? 5.494 -1.822 -9.917 1.00 91.06 82 GLU A N 1
ATOM 666 C CA . GLU A 1 82 ? 6.850 -1.644 -10.453 1.00 91.06 82 GLU A CA 1
ATOM 667 C C . GLU A 1 82 ? 6.990 -2.238 -11.861 1.00 91.06 82 GLU A C 1
ATOM 669 O O . GLU A 1 82 ? 7.605 -1.627 -12.736 1.00 91.06 82 GLU A O 1
ATOM 674 N N . LEU A 1 83 ? 6.353 -3.384 -12.133 1.00 90.88 83 LEU A N 1
ATOM 675 C CA . LEU A 1 83 ? 6.272 -3.923 -13.491 1.00 90.88 83 LEU A CA 1
ATOM 676 C C . LEU A 1 83 ? 5.543 -2.962 -14.439 1.00 90.88 83 LEU A C 1
ATOM 678 O O . LEU A 1 83 ? 5.998 -2.754 -15.562 1.00 90.88 83 LEU A O 1
ATOM 682 N N . GLU A 1 84 ? 4.425 -2.378 -14.013 1.00 89.25 84 GLU A N 1
ATOM 683 C CA . GLU A 1 84 ? 3.682 -1.419 -14.832 1.00 89.25 84 GLU A CA 1
ATOM 684 C C . GLU A 1 84 ? 4.523 -0.165 -15.132 1.00 89.25 84 GLU A C 1
ATOM 686 O O . GLU A 1 84 ? 4.594 0.281 -16.279 1.00 89.25 84 GLU A O 1
ATOM 691 N N . ILE A 1 85 ? 5.218 0.376 -14.127 1.00 88.94 85 ILE A N 1
ATOM 692 C CA . ILE A 1 85 ? 6.143 1.510 -14.280 1.00 88.94 85 ILE A CA 1
ATOM 693 C C . ILE A 1 85 ? 7.275 1.152 -15.254 1.00 88.94 85 ILE A C 1
ATOM 695 O O . ILE A 1 85 ? 7.590 1.921 -16.169 1.00 88.94 85 ILE A O 1
ATOM 699 N N . PHE A 1 86 ? 7.853 -0.041 -15.112 1.00 88.81 86 PHE A N 1
ATOM 700 C CA . PHE A 1 86 ? 8.881 -0.548 -16.012 1.00 88.81 86 PHE A CA 1
ATOM 701 C C . PHE A 1 86 ? 8.367 -0.664 -17.456 1.00 88.81 86 PHE A C 1
ATOM 703 O O . PHE A 1 86 ? 9.014 -0.199 -18.391 1.00 88.81 86 PHE A O 1
ATOM 710 N N . GLN A 1 87 ? 7.170 -1.214 -17.661 1.00 88.38 87 GLN A N 1
ATOM 711 C CA . GLN A 1 87 ? 6.571 -1.348 -18.992 1.00 88.38 87 GLN A CA 1
ATOM 712 C C . GLN A 1 87 ? 6.278 0.005 -19.650 1.00 88.38 87 GLN A C 1
ATOM 714 O O . GLN A 1 87 ? 6.427 0.129 -20.863 1.00 88.38 87 GLN A O 1
ATOM 719 N N . ARG A 1 88 ? 5.902 1.028 -18.872 1.00 85.88 88 ARG A N 1
ATOM 720 C CA . ARG A 1 88 ? 5.691 2.394 -19.383 1.00 85.88 88 ARG A CA 1
ATOM 721 C C . ARG A 1 88 ? 6.986 3.067 -19.846 1.00 85.88 88 ARG A C 1
ATOM 723 O O . A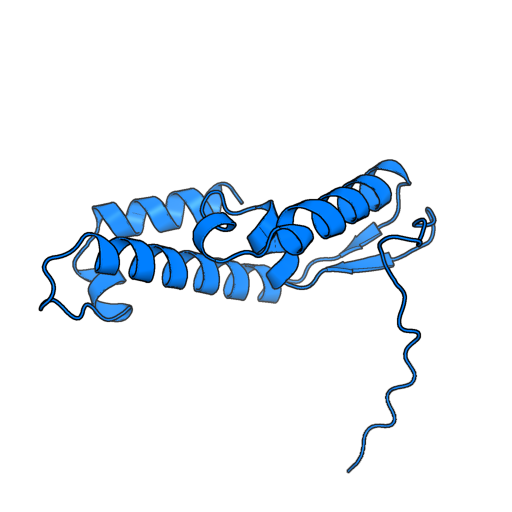RG A 1 88 ? 6.928 3.939 -20.707 1.00 85.88 88 ARG A O 1
ATOM 730 N N . SER A 1 89 ? 8.130 2.687 -19.277 1.00 82.31 89 SER A N 1
ATOM 731 C CA . SER A 1 89 ? 9.451 3.210 -19.663 1.00 82.31 89 SER A CA 1
ATOM 732 C C . SER A 1 89 ? 10.164 2.360 -20.726 1.00 82.31 89 SER A C 1
ATOM 734 O O . SER A 1 89 ? 11.142 2.816 -21.320 1.00 82.31 89 SER A O 1
ATOM 736 N N . ALA A 1 90 ? 9.672 1.151 -21.009 1.00 78.25 90 ALA A N 1
ATOM 737 C CA . ALA A 1 90 ? 10.208 0.260 -22.032 1.00 78.25 90 ALA A CA 1
ATOM 738 C C . ALA A 1 90 ? 9.726 0.626 -23.458 1.00 78.25 90 ALA A C 1
ATOM 740 O O . ALA A 1 90 ? 8.663 1.227 -23.629 1.00 78.25 90 ALA A O 1
ATOM 741 N N . PRO A 1 91 ? 10.460 0.227 -24.519 1.00 77.12 91 PRO A N 1
ATOM 742 C CA . PRO A 1 91 ? 9.990 0.364 -25.898 1.00 77.12 91 PRO A CA 1
ATOM 743 C C . PRO A 1 91 ? 8.630 -0.330 -26.092 1.00 77.12 91 PRO A C 1
ATOM 745 O O . PRO A 1 91 ? 8.462 -1.471 -25.657 1.00 77.12 91 PRO A O 1
ATOM 748 N N . GLN A 1 92 ? 7.697 0.324 -26.801 1.00 60.72 92 GLN A N 1
ATOM 749 C CA . GLN A 1 92 ? 6.261 -0.020 -26.934 1.00 60.72 92 GLN A CA 1
ATOM 750 C C . GLN A 1 92 ? 5.915 -1.479 -27.316 1.00 60.72 92 GLN A C 1
ATOM 752 O O . GLN A 1 92 ? 4.760 -1.878 -27.187 1.00 60.72 92 GLN A O 1
ATOM 757 N N . ASN A 1 93 ? 6.885 -2.295 -27.740 1.00 57.94 93 ASN A N 1
ATOM 758 C CA . ASN A 1 93 ? 6.676 -3.673 -28.199 1.00 57.94 93 ASN A CA 1
ATOM 759 C C . ASN A 1 93 ? 7.178 -4.763 -27.233 1.00 57.94 93 ASN A C 1
ATOM 761 O O . ASN A 1 93 ? 6.958 -5.948 -27.489 1.00 57.94 93 ASN A O 1
ATOM 765 N N . ALA A 1 94 ? 7.822 -4.413 -26.117 1.00 67.00 94 ALA A N 1
ATOM 766 C CA . ALA A 1 94 ? 8.302 -5.394 -25.143 1.00 67.00 94 ALA A CA 1
ATOM 767 C C . ALA A 1 94 ? 7.241 -5.663 -24.060 1.00 67.00 94 ALA A C 1
ATOM 769 O O . ALA A 1 94 ? 7.285 -5.100 -22.967 1.00 67.00 94 ALA A O 1
ATOM 770 N N . LYS A 1 95 ? 6.274 -6.549 -24.335 1.00 80.00 95 LYS A N 1
ATOM 771 C CA . LYS A 1 95 ? 5.398 -7.083 -23.277 1.00 80.00 95 LYS A CA 1
ATOM 772 C C . LYS A 1 95 ? 6.212 -7.993 -22.356 1.00 80.00 95 LYS A C 1
ATOM 774 O O . LYS A 1 95 ? 6.444 -9.156 -22.677 1.00 80.00 95 LYS A O 1
ATOM 779 N N . VAL A 1 96 ? 6.640 -7.459 -21.216 1.00 86.81 96 VAL A N 1
ATOM 780 C CA . VAL A 1 96 ? 7.349 -8.214 -20.175 1.00 86.81 96 VAL A CA 1
ATOM 781 C C . VAL A 1 96 ? 6.348 -8.749 -19.162 1.00 86.81 96 VAL A C 1
ATOM 783 O O . VAL A 1 96 ? 5.619 -7.979 -18.547 1.00 86.81 96 VAL A O 1
ATOM 786 N N . TYR A 1 97 ? 6.311 -10.062 -18.956 1.00 88.56 97 TYR A N 1
ATOM 787 C CA . TYR A 1 97 ? 5.454 -10.673 -17.934 1.00 88.56 97 TYR A CA 1
ATOM 788 C C . TYR A 1 97 ? 6.148 -10.721 -16.569 1.00 88.56 97 TYR A C 1
ATOM 790 O O . TYR A 1 97 ? 7.373 -10.778 -16.493 1.00 88.56 97 TYR A O 1
ATOM 798 N N . LEU A 1 98 ? 5.375 -10.818 -15.482 1.00 88.88 98 LEU A N 1
ATOM 799 C CA . LEU A 1 98 ? 5.886 -10.817 -14.102 1.00 88.88 98 LEU A CA 1
ATOM 800 C C . LEU A 1 98 ? 7.019 -11.833 -13.857 1.00 88.88 98 LEU A C 1
ATOM 802 O O . LEU A 1 98 ? 8.031 -11.515 -13.239 1.00 88.88 98 LEU A O 1
ATOM 806 N N . LYS A 1 99 ? 6.900 -13.055 -14.394 1.00 89.69 99 LYS A N 1
ATOM 807 C CA . LYS A 1 99 ? 7.952 -14.079 -14.264 1.00 89.69 99 LYS A CA 1
ATOM 808 C C . LYS A 1 99 ? 9.246 -13.684 -14.985 1.00 89.69 99 LYS A C 1
ATOM 810 O O . LYS A 1 99 ? 10.328 -13.943 -14.473 1.00 89.69 99 LYS A O 1
ATOM 815 N N . GLN A 1 100 ? 9.138 -13.054 -16.155 1.00 88.88 100 GLN A N 1
ATOM 816 C CA . GLN A 1 100 ? 10.298 -12.549 -16.893 1.00 88.88 100 GLN A CA 1
ATOM 817 C C . GLN A 1 100 ? 10.912 -11.348 -16.177 1.00 88.88 100 GLN A C 1
ATOM 819 O O . GLN A 1 100 ? 12.128 -11.282 -16.056 1.00 88.88 100 GLN A O 1
ATOM 824 N N . PHE A 1 101 ? 10.083 -10.451 -15.641 1.00 89.50 101 PHE A N 1
ATOM 825 C CA . PHE A 1 101 ? 10.522 -9.316 -14.834 1.00 89.50 101 PHE A CA 1
ATOM 826 C C . PHE A 1 101 ? 11.398 -9.758 -13.654 1.00 89.50 101 PHE A C 1
ATOM 828 O O . PHE A 1 101 ? 12.506 -9.261 -13.479 1.00 89.50 101 PHE A O 1
ATOM 835 N N . ARG A 1 102 ? 10.958 -10.788 -12.920 1.00 89.88 102 ARG A N 1
ATOM 836 C CA . ARG A 1 102 ? 11.694 -11.353 -11.777 1.00 89.88 102 ARG A CA 1
ATOM 837 C C . ARG A 1 102 ? 13.057 -11.943 -12.135 1.00 89.88 102 ARG A C 1
ATOM 839 O O . ARG A 1 102 ? 13.972 -11.845 -11.327 1.00 89.88 102 ARG A O 1
ATOM 846 N N . HIS A 1 103 ? 13.175 -12.601 -13.287 1.00 90.12 103 HIS A N 1
ATOM 847 C CA . HIS A 1 103 ? 14.374 -13.375 -13.631 1.00 90.12 103 HIS A CA 1
ATOM 848 C C . HIS A 1 103 ? 15.349 -12.624 -14.539 1.00 90.12 103 HIS A C 1
ATOM 850 O O . HIS A 1 103 ? 16.554 -12.825 -14.435 1.00 90.12 103 HIS A O 1
ATOM 856 N N . ASN A 1 104 ? 14.839 -11.766 -15.423 1.00 90.38 104 ASN A N 1
ATOM 857 C CA . ASN A 1 104 ? 15.629 -11.178 -16.504 1.00 90.38 104 ASN A CA 1
ATOM 858 C C . ASN A 1 104 ? 16.027 -9.720 -16.226 1.00 90.38 104 ASN A C 1
ATOM 860 O O . ASN A 1 104 ? 16.843 -9.171 -16.961 1.00 90.38 104 ASN A O 1
ATOM 864 N N . TYR A 1 105 ? 15.475 -9.092 -15.179 1.00 89.81 105 TYR A N 1
ATOM 865 C CA . TYR A 1 105 ? 15.711 -7.682 -14.847 1.00 89.81 105 TYR A CA 1
ATOM 866 C C . TYR A 1 105 ? 16.165 -7.528 -13.387 1.00 89.81 105 TYR A C 1
ATOM 868 O O . TYR A 1 105 ? 15.422 -7.005 -12.555 1.00 89.81 105 TYR A O 1
ATOM 876 N N . PRO A 1 106 ? 17.388 -7.976 -13.043 1.00 91.06 106 PRO A N 1
ATOM 877 C CA . PRO A 1 106 ? 17.853 -8.040 -11.656 1.00 91.06 106 PRO A CA 1
ATOM 878 C C . PRO A 1 106 ? 17.907 -6.669 -10.969 1.00 91.06 106 PRO A C 1
ATOM 880 O O . PRO A 1 106 ? 17.589 -6.570 -9.789 1.00 91.06 106 PRO A O 1
ATOM 883 N N . VAL A 1 107 ? 18.241 -5.603 -11.705 1.00 90.12 107 VAL A N 1
ATOM 884 C CA . VAL A 1 107 ? 18.285 -4.233 -11.161 1.00 90.12 107 VAL A CA 1
ATOM 885 C C . VAL A 1 107 ? 16.887 -3.752 -10.767 1.00 90.12 107 VAL A C 1
ATOM 887 O O . VAL A 1 107 ? 16.684 -3.328 -9.633 1.00 90.12 107 VAL A O 1
ATOM 890 N N . ALA A 1 108 ? 15.909 -3.881 -11.669 1.00 86.94 108 ALA A N 1
ATOM 891 C CA . ALA A 1 108 ? 14.523 -3.515 -11.380 1.00 86.94 108 ALA A CA 1
ATOM 892 C C . ALA A 1 108 ? 13.938 -4.397 -10.265 1.00 86.94 108 ALA A C 1
ATOM 894 O O . ALA A 1 108 ? 13.265 -3.913 -9.359 1.00 86.94 108 ALA A O 1
ATOM 895 N N . ARG A 1 109 ? 14.268 -5.695 -10.256 1.00 89.25 109 ARG A N 1
ATOM 896 C CA . ARG A 1 109 ? 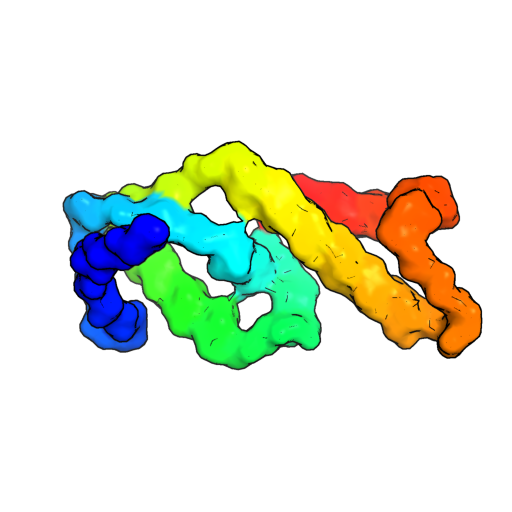13.852 -6.607 -9.187 1.00 89.25 109 ARG A CA 1
ATOM 897 C C . ARG A 1 109 ? 14.421 -6.210 -7.824 1.00 89.25 109 ARG A C 1
ATOM 899 O O . ARG A 1 109 ? 13.702 -6.313 -6.831 1.00 89.25 109 ARG A O 1
ATOM 906 N N . GLN A 1 110 ? 15.670 -5.750 -7.773 1.00 89.88 110 GLN A N 1
ATOM 907 C CA . GLN A 1 110 ? 16.291 -5.273 -6.540 1.00 89.88 110 GLN A CA 1
ATOM 908 C C . GLN A 1 110 ? 15.580 -4.031 -5.992 1.00 89.88 110 GLN A C 1
ATOM 910 O O . GLN A 1 110 ? 15.391 -3.944 -4.784 1.00 89.88 110 GLN A O 1
ATOM 915 N N . GLN A 1 111 ? 15.126 -3.119 -6.858 1.00 88.31 111 GLN A N 1
ATOM 916 C CA . GLN A 1 111 ? 14.319 -1.964 -6.443 1.00 88.31 111 GLN A CA 1
ATOM 917 C C . GLN A 1 111 ? 13.020 -2.412 -5.763 1.00 88.31 111 GLN A C 1
ATOM 919 O O . GLN A 1 111 ? 12.732 -1.963 -4.658 1.00 88.31 111 GLN A O 1
ATOM 924 N N . VAL A 1 112 ? 12.307 -3.390 -6.341 1.00 88.56 112 VAL A N 1
ATOM 925 C CA . VAL A 1 112 ? 11.112 -3.976 -5.704 1.00 88.56 112 VAL A CA 1
ATOM 926 C C . VAL A 1 112 ? 11.426 -4.540 -4.313 1.00 88.56 112 VAL A C 1
ATOM 928 O O . VAL A 1 112 ? 10.656 -4.346 -3.378 1.00 88.56 112 VAL A O 1
ATOM 931 N N . ILE A 1 113 ? 12.542 -5.262 -4.158 1.00 88.50 113 ILE A N 1
ATOM 932 C CA . ILE A 1 113 ? 12.937 -5.849 -2.864 1.00 88.50 113 ILE A CA 1
ATOM 933 C C . ILE A 1 113 ? 13.234 -4.755 -1.835 1.00 88.50 113 ILE A C 1
ATOM 935 O O . ILE A 1 113 ? 12.828 -4.882 -0.679 1.00 88.50 113 ILE A O 1
ATOM 939 N N . THR A 1 114 ? 13.919 -3.691 -2.249 1.00 89.44 114 THR A N 1
ATOM 940 C CA . THR A 1 114 ? 14.202 -2.538 -1.393 1.00 89.44 114 THR A CA 1
ATOM 941 C C . THR A 1 114 ? 12.909 -1.883 -0.908 1.00 89.44 114 THR A C 1
ATOM 943 O O . THR A 1 114 ? 12.763 -1.680 0.293 1.00 89.44 114 THR A O 1
ATOM 946 N N . GLU A 1 115 ? 11.941 -1.639 -1.796 1.00 87.38 115 GLU A N 1
ATOM 947 C CA . GLU A 1 115 ? 10.633 -1.081 -1.418 1.00 87.38 115 GLU A CA 1
ATOM 948 C C . GLU A 1 115 ? 9.897 -1.980 -0.415 1.00 87.38 115 GLU A C 1
ATOM 950 O O . GLU A 1 115 ? 9.449 -1.505 0.625 1.00 87.38 115 GLU A O 1
ATOM 955 N N . ILE A 1 116 ? 9.844 -3.294 -0.666 1.00 86.62 116 ILE A N 1
ATOM 956 C CA . ILE A 1 116 ? 9.204 -4.258 0.248 1.00 86.62 116 ILE A CA 1
ATOM 957 C C . ILE A 1 116 ? 9.882 -4.268 1.624 1.00 86.62 116 ILE A C 1
ATOM 959 O O . ILE A 1 116 ? 9.202 -4.405 2.631 1.00 86.62 116 ILE A O 1
ATOM 963 N N . THR A 1 117 ? 11.209 -4.150 1.675 1.00 84.69 117 THR A N 1
ATOM 964 C CA . THR A 1 117 ? 11.968 -4.185 2.938 1.00 84.69 117 THR A CA 1
ATOM 965 C C . THR A 1 117 ? 11.822 -2.887 3.733 1.00 84.69 117 THR A C 1
ATOM 967 O O . THR A 1 117 ? 11.900 -2.906 4.959 1.00 84.69 117 THR A O 1
ATOM 970 N N . ASN A 1 118 ? 11.615 -1.764 3.043 1.00 79.88 118 ASN A N 1
ATOM 971 C CA . ASN A 1 118 ? 11.423 -0.452 3.656 1.00 79.88 118 ASN A CA 1
ATOM 972 C C . ASN A 1 118 ? 9.978 -0.199 4.122 1.00 79.88 118 ASN A C 1
ATOM 974 O O . ASN A 1 118 ? 9.745 0.800 4.805 1.00 79.88 118 ASN A O 1
ATOM 978 N N . THR A 1 119 ? 9.032 -1.067 3.742 1.00 69.25 119 THR A N 1
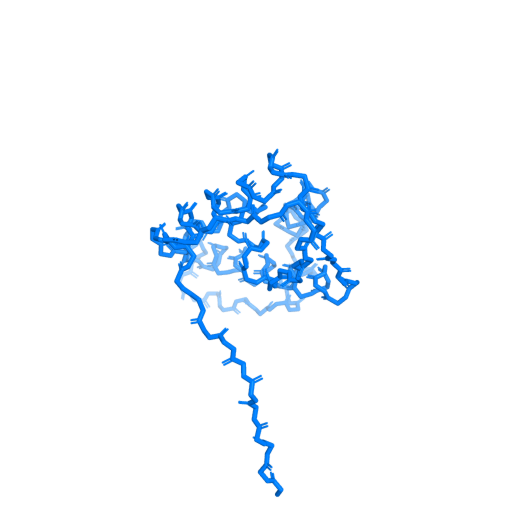ATOM 979 C CA . THR A 1 119 ? 7.607 -0.970 4.096 1.00 69.25 119 THR A CA 1
ATOM 980 C C . THR A 1 119 ? 7.289 -1.715 5.391 1.00 69.25 119 THR A C 1
ATOM 982 O O . THR A 1 119 ? 6.570 -1.144 6.244 1.00 69.25 119 THR A O 1
#

Foldseek 3Di:
DDDPDDDDDDDLQPDQDALADEDEDALLLCLLDQFPCVVVPDDPCSNPSSVVSVVRCVVNNHHYDYDPVSLVVSLVVLLVVLVVVVCVVDDVPDPQDSVCCCPVPVPSNVVSVVSSVSD

Secondary structure (DSSP, 8-state):
-------PPP-TTT----TT-EEE--HHHHHHHH-GGGGGT--HHHHHHHHHHHHHHHHTTPEEE--HHHHHHHHHHHHHHHHHHHHHHS-TT----HHHHHHH-HHHHHHHHHHHHH-

Radius of gyration: 17.7 Å; chains: 1; bounding box: 45×32×51 Å

pLDDT: mean 86.4, std 8.74, range [46.69, 94.81]

Sequence (119 aa):
MAFNIQAYIIDIRHDVPNIHDQFLVDTNVWYWLGYANARVTARPYQLTEYSSYLIAIRQGGAKLHKSALSFSELAHRIESTELEIFQRSAPQNAKVYLKQFRHNYPVARQQVITEITNT